Protein AF-A0A5B6YQJ5-F1 (afdb_monomer)

pLDDT: mean 77.63, std 17.76, range [30.47, 93.31]

Mean predicted aligned error: 10.57 Å

Secondary structure (DSSP, 8-state):
--------------------TTTTTS-EEEEEETTTSPPPTTS-THHHHHHHHHHHHHTT--SPEEEEEEE-TTTS-HHHHHHHHHTT-EEEE--TTSTTHHHHHHHHHHHHHHHHSPSS-EEEEE-S-STTHHHHHHHHHTT-EEEEE----SS------

InterPro domains:
  IPR021139 NYN domain [PF01936] (27-161)
  IPR024768 Meiosis regulator and mRNA stability factor 1 [PTHR14379] (21-158)

Solvent-accessible surface area (backbone atoms only — not comparable to full-atom values): 9490 Å² total; per-residue (Å²): 135,86,78,90,84,75,90,81,74,75,81,77,88,83,68,101,64,65,45,55,80,72,44,13,66,19,45,30,43,33,44,31,34,42,70,78,44,57,83,54,93,90,53,66,56,59,48,48,59,54,51,53,51,50,52,38,43,75,34,48,34,71,27,62,76,46,45,37,34,31,26,36,58,90,79,45,58,67,70,49,55,51,26,32,50,74,57,63,32,45,74,44,76,31,69,78,89,44,88,65,45,44,56,52,49,51,54,51,52,54,54,53,49,51,69,78,48,61,66,55,27,36,38,34,39,33,44,79,68,69,83,52,51,66,61,54,51,55,44,44,76,61,56,30,47,80,44,80,44,59,76,77,72,90,68,76,84,85,69,87,128

Sequence (161 aa):
MGGSGGSGGIPSSAAAGMAEPQYAPAKISVWWDIENCQVPKSCDPHLIAQNISSALVKMNYGGPVSISAYGDTNRIPASVQQALNSTGIALNHVPAGVKDASDKKILVDMLFWAVDNPAPANYLLISGDRDFSNALHQLRMRKYNILLAQPQKASAPLQAA

Organism: Davidia involucrata (NCBI:txid16924)

Foldseek 3Di:
DDDDDDPPPDPPPPDLAADDPQQLQAEEEEEEACVQVPDPPPDDLLCPLVVVQVVCVVSNRPHHYAAEYFEAPVPHPPNNVVSCVVNRHHYDHDDPPDPCRRVVVSLVVVVVVCVVGAPPHEYEYEHPDPVCVVSQVVVVVSVYHYHYHYPPPPDDDPPDD

Structure (mmCIF, N/CA/C/O backbone):
data_AF-A0A5B6YQJ5-F1
#
_entry.id   AF-A0A5B6YQJ5-F1
#
loop_
_atom_site.group_PDB
_atom_site.id
_atom_site.type_symbol
_atom_site.label_atom_id
_atom_site.label_alt_id
_atom_site.label_comp_id
_atom_site.label_asym_id
_atom_site.label_entity_id
_atom_site.label_seq_id
_atom_site.pdbx_PDB_ins_code
_atom_site.Cartn_x
_atom_site.Cartn_y
_atom_site.Cartn_z
_atom_site.occupancy
_atom_site.B_iso_or_equiv
_atom_site.auth_seq_id
_atom_site.auth_comp_id
_atom_site.auth_asym_id
_atom_site.auth_atom_id
_atom_site.pdbx_PDB_model_num
ATOM 1 N N . MET A 1 1 ? -41.531 30.354 24.090 1.00 41.44 1 MET A N 1
ATOM 2 C CA . MET A 1 1 ? -41.663 29.200 23.172 1.00 41.44 1 MET A CA 1
ATOM 3 C C . MET A 1 1 ? -40.782 29.530 21.978 1.00 41.44 1 MET A C 1
ATOM 5 O O . MET A 1 1 ? -41.106 30.473 21.283 1.00 41.44 1 MET A O 1
ATOM 9 N N . GLY A 1 2 ? -39.522 29.095 21.944 1.00 42.97 2 GLY A N 1
ATOM 10 C CA . GLY A 1 2 ? -39.090 27.759 21.499 1.00 42.97 2 GLY A CA 1
ATOM 11 C C . GLY A 1 2 ? -38.631 27.908 20.038 1.00 42.97 2 GLY A C 1
ATOM 12 O O . GLY A 1 2 ? -39.339 28.528 19.266 1.00 42.97 2 GLY A O 1
ATOM 13 N N . GLY A 1 3 ? -37.471 27.474 19.571 1.00 35.72 3 GLY A N 1
ATOM 14 C CA . GLY A 1 3 ? -36.364 26.728 20.138 1.00 35.72 3 GLY A CA 1
ATOM 15 C C . GLY A 1 3 ? -35.220 26.761 19.116 1.00 35.72 3 GLY A C 1
ATOM 16 O O . GLY A 1 3 ? -35.401 27.145 17.963 1.00 35.72 3 GLY A O 1
ATOM 17 N N . SER A 1 4 ? -34.039 26.395 19.591 1.00 45.25 4 SER A N 1
ATOM 18 C CA . SER A 1 4 ? -32.779 26.253 18.870 1.00 45.25 4 SER A CA 1
ATOM 19 C C . SER A 1 4 ? -32.848 25.359 17.625 1.00 45.25 4 SER A C 1
ATOM 21 O O . SER A 1 4 ? -33.593 24.385 17.593 1.00 45.25 4 SER A O 1
ATOM 23 N N . GLY A 1 5 ? -31.946 25.603 16.674 1.00 34.97 5 GLY A N 1
ATOM 24 C CA . GLY A 1 5 ? -31.540 24.626 15.659 1.00 34.97 5 GLY A CA 1
ATOM 25 C C . GLY A 1 5 ? -30.950 25.330 14.441 1.00 34.97 5 GLY A C 1
ATOM 26 O O . GLY A 1 5 ? -31.581 26.203 13.872 1.00 34.97 5 GLY A O 1
ATOM 27 N N . GLY A 1 6 ? -29.741 25.064 13.980 1.00 34.69 6 GLY A N 1
ATOM 28 C CA . GLY A 1 6 ? -28.704 24.145 14.405 1.00 34.69 6 GLY A CA 1
ATOM 29 C C . GLY A 1 6 ? -27.500 24.464 13.525 1.00 34.69 6 GLY A C 1
ATOM 30 O O . GLY A 1 6 ? -27.64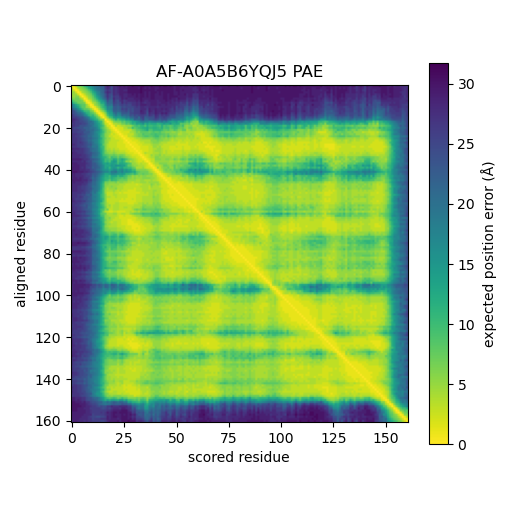4 24.709 12.329 1.00 34.69 6 GLY A O 1
ATOM 31 N N . SER A 1 7 ? -26.329 24.529 14.147 1.00 37.03 7 SER A N 1
ATOM 32 C CA . SER A 1 7 ? -25.032 24.646 13.489 1.00 37.03 7 SER A CA 1
ATOM 33 C C . SER A 1 7 ? -24.871 23.527 12.453 1.00 37.03 7 SER A C 1
ATOM 35 O O . SER A 1 7 ? -24.626 22.375 12.804 1.00 37.03 7 SER A O 1
ATOM 37 N N . GLY A 1 8 ? -25.027 23.860 11.173 1.00 35.41 8 GLY A N 1
ATOM 38 C CA . GLY A 1 8 ? -24.612 23.024 10.051 1.00 35.41 8 GLY A CA 1
ATOM 39 C C . GLY A 1 8 ? -23.132 23.246 9.764 1.00 35.41 8 GLY A C 1
ATOM 40 O O . GLY A 1 8 ? -22.775 23.718 8.689 1.00 35.41 8 GLY A O 1
ATOM 41 N N . GLY A 1 9 ? -22.276 22.981 10.753 1.00 30.47 9 GLY A N 1
ATOM 42 C CA . GLY A 1 9 ? -20.835 22.942 10.550 1.00 30.47 9 GLY A CA 1
ATOM 43 C C . GLY A 1 9 ? -20.504 21.792 9.608 1.00 30.47 9 GLY A C 1
ATOM 44 O O . GLY A 1 9 ? -20.515 20.634 10.012 1.00 30.47 9 GLY A O 1
ATOM 45 N N . ILE A 1 10 ? -20.229 22.109 8.346 1.00 45.44 10 ILE A N 1
ATOM 46 C CA . ILE A 1 10 ? -19.572 21.188 7.423 1.00 45.44 10 ILE A CA 1
ATOM 47 C C . ILE A 1 10 ? -18.223 20.835 8.064 1.00 45.44 10 ILE A C 1
ATOM 49 O O . ILE A 1 10 ? -17.428 21.753 8.294 1.00 45.44 10 ILE A O 1
ATOM 53 N N . PRO A 1 11 ? -17.911 19.562 8.369 1.00 40.00 11 PRO A N 1
ATOM 54 C CA . PRO A 1 11 ? -16.556 19.223 8.750 1.00 40.00 11 PRO A CA 1
ATOM 55 C C . PRO A 1 11 ? -15.678 19.369 7.507 1.00 40.00 11 PRO A C 1
ATOM 57 O O . PRO A 1 11 ? -15.650 18.524 6.612 1.00 40.00 11 PRO A O 1
ATOM 60 N N . SER A 1 12 ? -14.981 20.502 7.472 1.00 39.62 12 SER A N 1
ATOM 61 C CA . SER A 1 12 ? -13.802 20.758 6.659 1.00 39.62 12 SER A CA 1
ATOM 62 C C . SER A 1 12 ? -12.778 19.656 6.939 1.00 39.62 12 SER A C 1
ATOM 64 O O . SER A 1 12 ? -12.058 19.703 7.932 1.00 39.62 12 SER A O 1
ATOM 66 N N . SER A 1 13 ? -12.738 18.605 6.117 1.00 43.06 13 SER A N 1
ATOM 67 C CA . SER A 1 13 ? -11.736 17.545 6.267 1.00 43.06 13 SER A CA 1
ATOM 68 C C . SER A 1 13 ? -10.500 17.863 5.429 1.00 43.06 13 SER A C 1
ATOM 70 O O . SER A 1 13 ? -10.216 17.210 4.425 1.00 43.06 13 SER A O 1
ATOM 72 N N . ALA A 1 14 ? -9.776 18.888 5.853 1.00 42.81 14 ALA A N 1
ATOM 73 C CA . ALA A 1 14 ? -8.404 19.132 5.443 1.00 42.81 14 ALA A CA 1
ATOM 74 C C . ALA A 1 14 ? -7.578 19.436 6.698 1.00 42.81 14 ALA A C 1
ATOM 76 O O . ALA A 1 14 ? -7.231 20.575 6.981 1.00 42.81 14 ALA A O 1
ATOM 77 N N . ALA A 1 15 ? -7.300 18.390 7.472 1.00 40.19 15 ALA A N 1
ATOM 78 C CA . ALA A 1 15 ? -6.182 18.339 8.401 1.00 40.19 15 ALA A CA 1
ATOM 79 C C . ALA A 1 15 ? -5.840 16.863 8.610 1.00 40.19 15 ALA A C 1
ATOM 81 O O . ALA A 1 15 ? -6.688 16.085 9.043 1.00 40.19 15 ALA A O 1
ATOM 82 N N . ALA A 1 16 ? -4.613 16.470 8.279 1.00 52.00 16 ALA A N 1
ATOM 83 C CA . ALA A 1 16 ? -4.028 15.196 8.675 1.00 52.00 16 ALA A CA 1
ATOM 84 C C . ALA A 1 16 ? -3.846 15.201 10.207 1.00 52.00 16 ALA A C 1
ATOM 86 O O . ALA A 1 16 ? -2.762 15.457 10.722 1.00 52.00 16 ALA A O 1
ATOM 87 N N . GLY A 1 17 ? -4.958 15.054 10.927 1.00 57.00 17 GLY A N 1
ATOM 88 C CA . GLY A 1 17 ? -5.046 15.034 12.380 1.00 57.00 17 GLY A CA 1
ATOM 89 C C . GLY A 1 17 ? -4.922 13.612 12.913 1.00 57.00 17 GLY A C 1
ATOM 90 O O . GLY A 1 17 ? -5.126 12.643 12.183 1.00 57.00 17 GLY A O 1
ATOM 91 N N . MET A 1 18 ? -4.541 13.504 14.183 1.00 65.25 18 MET A N 1
ATOM 92 C CA . MET A 1 18 ? -4.402 12.245 14.919 1.00 65.25 18 MET A CA 1
ATOM 93 C C . MET A 1 18 ? -5.592 11.299 14.695 1.00 65.25 18 MET A C 1
ATOM 95 O O . MET A 1 18 ? -6.723 11.747 14.508 1.00 65.25 18 MET A O 1
ATOM 99 N N . ALA A 1 19 ? -5.332 9.993 14.747 1.00 76.50 19 ALA A N 1
ATOM 100 C CA . ALA A 1 19 ? -6.339 8.952 14.627 1.00 76.50 19 ALA A CA 1
ATOM 101 C C . ALA A 1 19 ? -7.498 9.198 15.597 1.00 76.50 19 ALA A C 1
ATOM 103 O O . ALA A 1 19 ? -7.283 9.331 16.807 1.00 76.50 19 ALA A O 1
ATOM 104 N N . GLU A 1 20 ? -8.730 9.208 15.083 1.00 80.94 20 GLU A N 1
ATOM 105 C CA . GLU A 1 20 ? -9.900 9.185 15.958 1.00 80.94 20 GLU A CA 1
ATOM 106 C C . GLU A 1 20 ? -9.862 7.909 16.822 1.00 80.94 20 GLU A C 1
ATOM 108 O O . GLU A 1 20 ? -9.383 6.868 16.353 1.00 80.94 20 GLU A O 1
ATOM 113 N N . PRO A 1 21 ? -10.394 7.929 18.058 1.00 80.38 21 PRO A N 1
ATOM 114 C CA . PRO A 1 21 ? -10.287 6.800 18.987 1.00 80.38 21 PRO A CA 1
ATOM 115 C C . PRO A 1 21 ? -10.775 5.462 18.414 1.00 80.38 21 PRO A C 1
ATOM 117 O O . PRO A 1 21 ? -10.224 4.412 18.729 1.00 80.38 21 PRO A O 1
ATOM 120 N N . GLN A 1 22 ? -11.778 5.502 17.533 1.00 82.81 22 GLN A N 1
ATOM 121 C CA . GLN A 1 22 ? -12.330 4.326 16.855 1.00 82.81 22 GLN A CA 1
ATOM 122 C C . GLN A 1 22 ? -11.401 3.725 15.788 1.00 82.81 22 GLN A C 1
ATOM 124 O O . GLN A 1 22 ? -11.499 2.538 15.490 1.00 82.81 22 GLN A O 1
ATOM 129 N N . TYR A 1 23 ? -10.503 4.529 15.215 1.00 85.31 23 TYR A N 1
ATOM 130 C CA . TYR A 1 23 ? -9.558 4.108 14.183 1.00 85.31 23 TYR A CA 1
ATOM 131 C C . TYR A 1 23 ? -8.157 3.833 14.736 1.00 85.31 23 TYR A C 1
ATOM 133 O O . TYR A 1 23 ? -7.377 3.148 14.079 1.00 85.31 23 TYR A O 1
ATOM 141 N N . ALA A 1 24 ? -7.837 4.319 15.937 1.00 84.50 24 ALA A N 1
ATOM 142 C CA . ALA A 1 24 ? -6.544 4.110 16.583 1.00 84.50 24 ALA A CA 1
ATOM 143 C C . ALA A 1 24 ? -6.155 2.618 16.726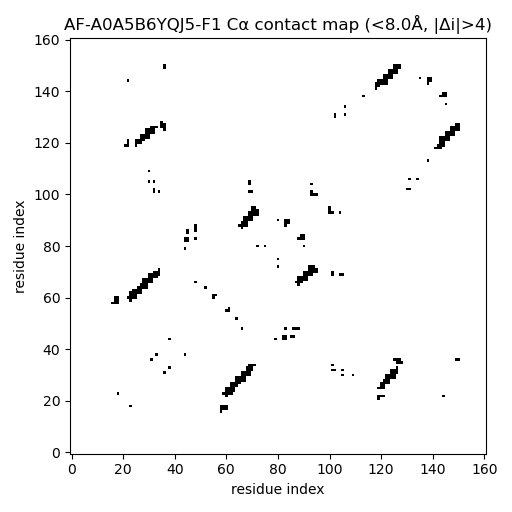 1.00 84.50 24 ALA A C 1
ATOM 145 O O . ALA A 1 24 ? -5.052 2.268 16.304 1.00 84.50 24 ALA A O 1
ATOM 146 N N . PRO A 1 25 ? -7.017 1.708 17.232 1.00 87.38 25 PRO A N 1
ATOM 147 C CA . PRO A 1 25 ? -6.703 0.276 17.294 1.00 87.38 25 PRO A CA 1
ATOM 148 C C . PRO A 1 25 ? -7.072 -0.488 16.010 1.00 87.38 25 PRO A C 1
ATOM 150 O O . PRO A 1 25 ? -6.856 -1.697 15.926 1.00 87.38 25 PRO A O 1
ATOM 153 N N . ALA A 1 26 ? -7.675 0.180 15.025 1.00 90.12 26 ALA A N 1
ATOM 154 C CA . ALA A 1 26 ? -8.210 -0.477 13.842 1.00 90.12 26 ALA A CA 1
ATOM 155 C C . ALA A 1 26 ? -7.100 -0.901 12.874 1.00 90.12 26 ALA A C 1
ATOM 157 O O . ALA A 1 26 ? -6.076 -0.229 12.735 1.00 90.12 26 ALA A O 1
ATOM 158 N N . LYS A 1 27 ? -7.327 -2.007 12.159 1.00 92.06 27 LYS A N 1
ATOM 159 C CA . LYS A 1 27 ? -6.379 -2.547 11.179 1.00 92.06 27 LYS A CA 1
ATOM 160 C C . LYS A 1 27 ? -6.080 -1.523 10.086 1.00 92.06 27 LYS A C 1
ATOM 162 O O . LYS A 1 27 ? -6.986 -0.835 9.612 1.00 92.06 27 LYS A O 1
ATOM 167 N N . ILE A 1 28 ? -4.813 -1.444 9.692 1.00 92.75 28 ILE A N 1
ATOM 168 C CA . ILE A 1 28 ? -4.332 -0.518 8.670 1.00 92.75 28 ILE A CA 1
ATOM 169 C C . ILE A 1 28 ? -3.835 -1.328 7.480 1.00 92.75 28 ILE A C 1
ATOM 171 O O . ILE A 1 28 ? -2.924 -2.143 7.620 1.00 92.75 28 ILE A O 1
ATOM 175 N N . SER A 1 29 ? -4.420 -1.089 6.310 1.00 93.31 29 SER A N 1
ATOM 176 C CA . SER A 1 29 ? -3.917 -1.633 5.051 1.00 93.31 29 SER A CA 1
ATOM 177 C C . SER A 1 29 ? -3.243 -0.538 4.241 1.00 93.31 29 SER A C 1
ATOM 179 O O . SER A 1 29 ? -3.855 0.485 3.928 1.00 93.31 29 SER A O 1
ATOM 181 N N . VAL A 1 30 ? -1.974 -0.755 3.918 1.00 93.06 30 VAL A N 1
ATOM 182 C CA . VAL A 1 30 ? -1.149 0.141 3.119 1.00 93.06 30 VAL A CA 1
ATOM 183 C C . VAL A 1 30 ? -1.050 -0.421 1.708 1.00 93.06 30 VAL A C 1
ATOM 185 O O . VAL A 1 30 ? -0.547 -1.526 1.504 1.00 93.06 30 VAL A O 1
ATOM 188 N N . TRP A 1 31 ? -1.512 0.360 0.742 1.00 92.56 31 TRP A N 1
ATOM 189 C CA . TRP A 1 31 ? -1.519 0.039 -0.679 1.00 92.56 31 TRP A CA 1
ATOM 190 C C . TRP A 1 31 ? -0.519 0.953 -1.361 1.00 92.56 31 TRP A C 1
ATOM 192 O O . TRP A 1 31 ? -0.750 2.155 -1.473 1.00 92.56 31 TRP A O 1
ATOM 202 N N . TRP A 1 32 ? 0.621 0.408 -1.758 1.00 90.38 32 TRP A N 1
ATOM 203 C CA . TRP A 1 32 ? 1.707 1.184 -2.327 1.00 90.38 32 TRP A CA 1
ATOM 204 C C . TRP A 1 32 ? 1.890 0.868 -3.801 1.00 90.38 32 TRP A C 1
ATOM 206 O O . TRP A 1 32 ? 2.223 -0.246 -4.192 1.00 90.38 32 TRP A O 1
ATOM 216 N N . ASP A 1 33 ? 1.698 1.887 -4.617 1.00 88.31 33 ASP A N 1
ATOM 217 C CA . ASP A 1 33 ? 2.037 1.887 -6.025 1.00 88.31 33 ASP A CA 1
ATOM 218 C C . ASP A 1 33 ? 3.525 2.230 -6.183 1.00 88.31 33 ASP A C 1
ATOM 220 O O . ASP A 1 33 ? 3.931 3.397 -6.156 1.00 88.31 33 ASP A O 1
ATOM 224 N N . ILE A 1 34 ? 4.362 1.194 -6.284 1.00 84.69 34 ILE A N 1
ATOM 225 C CA . ILE A 1 34 ? 5.819 1.352 -6.384 1.00 84.69 34 ILE A CA 1
ATOM 226 C C . ILE A 1 34 ? 6.258 1.764 -7.796 1.00 84.69 34 ILE A C 1
ATOM 228 O O . ILE A 1 34 ? 7.379 2.238 -7.969 1.00 84.69 34 ILE A O 1
ATOM 232 N N . GLU A 1 35 ? 5.390 1.633 -8.802 1.00 79.75 35 GLU A N 1
ATOM 233 C CA . GLU A 1 35 ? 5.678 2.092 -10.161 1.00 79.75 35 GLU A CA 1
ATOM 234 C C . GLU A 1 35 ? 5.717 3.624 -10.220 1.00 79.75 35 GLU A C 1
ATOM 236 O O . GLU A 1 35 ? 6.708 4.200 -10.686 1.00 79.75 35 GLU A O 1
ATOM 241 N N . ASN A 1 36 ? 4.686 4.273 -9.667 1.00 73.81 36 ASN A N 1
ATOM 242 C CA . ASN A 1 36 ? 4.616 5.732 -9.569 1.00 73.81 36 ASN A CA 1
ATOM 243 C C . ASN A 1 36 ? 5.439 6.291 -8.397 1.00 73.81 36 ASN A C 1
ATOM 245 O O . ASN A 1 36 ? 5.984 7.395 -8.488 1.00 73.81 36 ASN A O 1
ATOM 249 N N . CYS A 1 37 ? 5.559 5.540 -7.297 1.00 76.88 37 CYS A N 1
ATOM 250 C CA . CYS A 1 37 ? 6.227 5.974 -6.068 1.00 76.88 37 CYS A CA 1
ATOM 251 C C . CYS A 1 37 ? 7.455 5.109 -5.774 1.00 76.88 37 CYS A C 1
ATOM 253 O O . CYS A 1 37 ? 7.506 4.399 -4.768 1.00 76.88 37 CYS A O 1
ATOM 255 N N . GLN A 1 38 ? 8.447 5.163 -6.661 1.00 75.25 38 GLN A N 1
ATOM 256 C CA . GLN A 1 38 ? 9.685 4.398 -6.508 1.00 75.25 38 GLN A CA 1
ATOM 257 C C . GLN A 1 38 ? 10.478 4.828 -5.272 1.00 75.25 38 GLN A C 1
ATOM 259 O O . GLN A 1 38 ? 10.462 5.991 -4.860 1.00 75.25 38 GLN A O 1
ATOM 264 N N . VAL A 1 39 ? 11.238 3.882 -4.716 1.00 73.25 39 VAL A N 1
ATOM 265 C CA . VAL A 1 39 ? 12.159 4.156 -3.611 1.00 73.25 39 VAL A CA 1
ATOM 266 C C . VAL A 1 39 ? 13.242 5.132 -4.077 1.00 73.25 39 VAL A C 1
ATOM 268 O O . VAL A 1 39 ? 13.959 4.826 -5.036 1.00 73.25 39 VAL A O 1
ATOM 271 N N . PRO A 1 40 ? 13.406 6.295 -3.420 1.00 72.00 40 PRO A N 1
ATOM 272 C CA . PRO A 1 40 ? 14.496 7.207 -3.732 1.00 72.00 40 PRO A CA 1
ATOM 273 C C . PRO A 1 40 ? 15.844 6.503 -3.564 1.00 72.00 40 PRO A C 1
ATOM 275 O O . PRO A 1 40 ? 16.060 5.812 -2.574 1.00 72.00 40 PRO A O 1
ATOM 278 N N . LYS A 1 41 ? 16.791 6.733 -4.480 1.00 67.25 41 LYS A N 1
ATOM 279 C CA . LYS A 1 41 ? 18.125 6.095 -4.440 1.00 67.25 41 LYS A CA 1
ATOM 280 C C . LYS A 1 41 ? 18.920 6.382 -3.157 1.00 67.25 41 LYS A C 1
ATOM 282 O O . LYS A 1 41 ? 19.849 5.651 -2.844 1.00 67.25 41 LYS A O 1
ATOM 287 N N . SER A 1 42 ? 18.580 7.455 -2.444 1.00 70.06 42 SER A N 1
ATOM 288 C CA . SER A 1 42 ? 19.195 7.866 -1.178 1.00 70.06 42 SER A CA 1
ATOM 289 C C . SER A 1 42 ? 18.512 7.277 0.061 1.00 70.06 42 SER A C 1
ATOM 291 O O . SER A 1 42 ? 18.935 7.571 1.176 1.00 70.06 42 SER A O 1
ATOM 293 N N . CYS A 1 43 ? 17.431 6.514 -0.108 1.00 74.62 43 CYS A N 1
ATOM 294 C CA . CYS A 1 43 ? 16.668 5.920 0.981 1.00 74.62 43 CYS A CA 1
ATOM 295 C C . CYS A 1 43 ? 16.911 4.409 1.013 1.00 74.62 43 CYS A C 1
ATOM 297 O O . CYS A 1 43 ? 16.858 3.754 -0.027 1.00 74.62 43 CYS A O 1
ATOM 299 N N . ASP A 1 44 ? 17.166 3.859 2.200 1.00 81.00 44 ASP A N 1
ATOM 300 C CA . ASP A 1 44 ? 17.284 2.413 2.381 1.00 81.00 44 ASP A CA 1
ATOM 301 C C . ASP A 1 44 ? 15.890 1.766 2.281 1.00 81.00 44 ASP A C 1
ATOM 303 O O . ASP A 1 44 ? 15.015 2.079 3.099 1.00 81.00 44 ASP A O 1
ATOM 307 N N . PRO A 1 45 ? 15.659 0.854 1.316 1.00 80.38 45 PRO A N 1
ATOM 308 C CA . PRO A 1 45 ? 14.382 0.164 1.184 1.00 80.38 45 PRO A CA 1
ATOM 309 C C . PRO A 1 45 ? 13.966 -0.607 2.445 1.00 80.38 45 PRO A C 1
ATOM 311 O O . PRO A 1 45 ? 12.769 -0.749 2.694 1.00 80.38 45 PRO A O 1
ATOM 314 N N . HIS A 1 46 ? 14.921 -1.049 3.273 1.00 84.06 46 HIS A N 1
ATOM 315 C CA . HIS A 1 46 ? 14.624 -1.758 4.523 1.00 84.06 46 HIS A CA 1
ATOM 316 C C . HIS A 1 46 ? 13.936 -0.865 5.564 1.00 84.06 46 HIS A C 1
ATOM 318 O O . HIS A 1 46 ? 13.199 -1.340 6.428 1.00 84.06 46 HIS A O 1
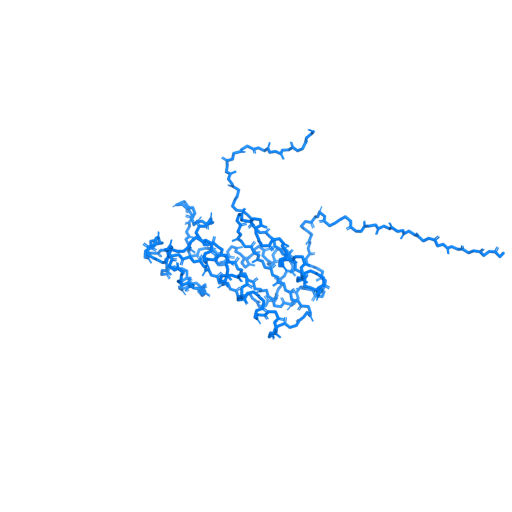ATOM 324 N N . LEU A 1 47 ? 14.152 0.449 5.485 1.00 86.12 47 LEU A N 1
ATOM 325 C CA . LEU A 1 47 ? 13.572 1.393 6.432 1.00 86.12 47 LEU A CA 1
ATOM 326 C C . LEU A 1 47 ? 12.156 1.812 6.043 1.00 86.12 47 LEU A C 1
ATOM 328 O O . LEU A 1 47 ? 11.468 2.411 6.860 1.00 86.12 47 LEU A O 1
ATOM 332 N N . ILE A 1 48 ? 11.675 1.497 4.838 1.00 86.06 48 ILE A N 1
ATOM 333 C CA . ILE A 1 48 ? 10.359 1.954 4.365 1.00 86.06 48 ILE A CA 1
ATOM 334 C C . ILE A 1 48 ? 9.235 1.398 5.237 1.00 86.06 48 ILE A C 1
ATOM 336 O O . ILE A 1 48 ? 8.410 2.168 5.730 1.00 86.06 48 ILE A O 1
ATOM 340 N N . ALA A 1 49 ? 9.229 0.086 5.488 1.00 87.25 49 ALA A N 1
ATOM 341 C CA . ALA A 1 49 ? 8.224 -0.548 6.341 1.00 87.25 49 ALA A CA 1
ATOM 342 C C . ALA A 1 49 ? 8.217 0.058 7.755 1.00 87.25 49 ALA A C 1
ATOM 344 O O . ALA A 1 49 ? 7.157 0.350 8.320 1.00 87.25 49 ALA A O 1
ATOM 345 N N . GLN A 1 50 ? 9.412 0.301 8.303 1.00 87.88 50 GLN A N 1
ATOM 346 C CA . GLN A 1 50 ? 9.593 0.892 9.628 1.00 87.88 50 GLN A CA 1
ATOM 347 C C . GLN A 1 50 ? 9.162 2.359 9.662 1.00 87.88 50 GLN A C 1
ATOM 349 O O . GLN A 1 50 ? 8.509 2.776 10.616 1.00 87.88 50 GLN A O 1
ATOM 354 N N . ASN A 1 51 ? 9.473 3.134 8.624 1.00 88.19 51 ASN A N 1
ATOM 355 C CA . ASN A 1 51 ? 9.099 4.539 8.498 1.00 88.19 51 ASN A CA 1
ATOM 356 C C . ASN A 1 51 ? 7.582 4.697 8.388 1.00 88.19 51 ASN A C 1
ATOM 358 O O . ASN A 1 51 ? 7.015 5.534 9.088 1.00 88.19 51 ASN A O 1
ATOM 362 N N . ILE A 1 52 ? 6.923 3.869 7.570 1.00 87.94 52 ILE A N 1
ATOM 363 C CA . ILE A 1 52 ? 5.459 3.849 7.445 1.00 87.94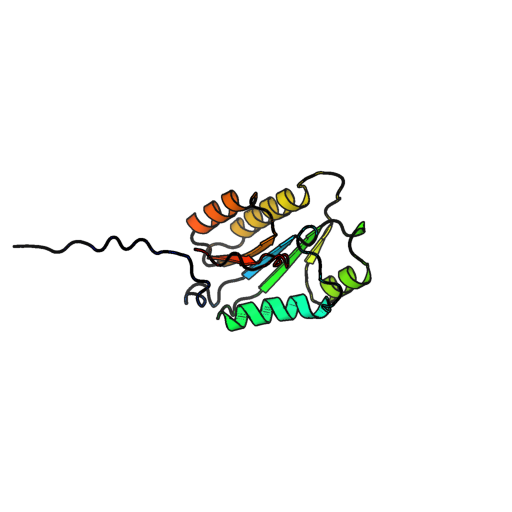 52 ILE A CA 1
ATOM 364 C C . ILE A 1 52 ? 4.828 3.504 8.795 1.00 87.94 52 ILE A C 1
ATOM 366 O O . ILE A 1 52 ? 3.991 4.255 9.293 1.00 87.94 52 ILE A O 1
ATOM 370 N N . SER A 1 53 ? 5.279 2.420 9.431 1.00 88.12 53 SER A N 1
ATOM 371 C CA . SER A 1 53 ? 4.773 2.001 10.745 1.00 88.12 53 SER A CA 1
ATOM 372 C C . SER A 1 53 ? 4.989 3.080 11.811 1.00 88.12 53 SER A C 1
ATOM 374 O O . SER A 1 53 ? 4.073 3.425 12.550 1.00 88.12 53 SER A O 1
ATOM 376 N N . SER A 1 54 ? 6.177 3.685 11.850 1.00 88.44 54 SER A N 1
ATOM 377 C CA . SER A 1 54 ? 6.508 4.752 12.800 1.00 88.44 54 SER A CA 1
ATOM 378 C C . SER A 1 54 ? 5.674 6.011 12.570 1.00 88.44 54 SER A C 1
ATOM 380 O O . SER A 1 54 ? 5.278 6.667 13.531 1.00 88.44 54 SER A O 1
ATOM 382 N N . ALA A 1 55 ? 5.400 6.370 11.314 1.00 87.88 55 ALA A N 1
ATOM 383 C CA . ALA A 1 55 ? 4.537 7.499 10.979 1.00 87.88 55 ALA A CA 1
ATOM 384 C C . ALA A 1 55 ? 3.088 7.246 11.420 1.00 87.88 55 ALA A C 1
ATOM 386 O O . ALA A 1 55 ? 2.483 8.122 12.037 1.00 87.88 55 ALA A O 1
ATOM 387 N N . LEU A 1 56 ? 2.565 6.038 11.186 1.00 88.62 56 LEU A N 1
ATOM 388 C CA . LEU A 1 56 ? 1.234 5.628 11.642 1.00 88.62 56 LEU A CA 1
ATOM 389 C C . LEU A 1 56 ? 1.117 5.698 13.171 1.00 88.62 56 LEU A C 1
ATOM 391 O O . LEU A 1 56 ? 0.189 6.322 13.684 1.00 88.62 56 LEU A O 1
ATOM 395 N N . VAL A 1 57 ? 2.107 5.173 13.897 1.00 87.25 57 VAL A N 1
ATOM 396 C CA . VAL A 1 57 ? 2.152 5.235 15.368 1.00 87.25 57 VAL A CA 1
ATOM 397 C C . VAL A 1 57 ? 2.207 6.679 15.871 1.00 87.25 57 VAL A C 1
ATOM 399 O O . VAL A 1 57 ? 1.478 7.030 16.795 1.00 87.25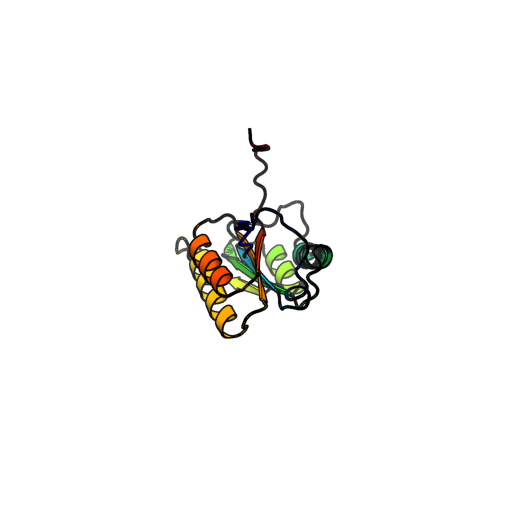 57 VAL A O 1
ATOM 402 N N . LYS A 1 58 ? 3.010 7.552 15.245 1.00 87.06 58 LYS A N 1
ATOM 403 C CA . LYS A 1 58 ? 3.056 8.989 15.585 1.00 87.06 58 LYS A CA 1
ATOM 404 C C . LYS A 1 58 ? 1.712 9.686 15.381 1.00 87.06 58 LYS A C 1
ATOM 406 O O . LYS A 1 58 ? 1.399 10.629 16.100 1.00 87.06 58 LYS A O 1
ATOM 411 N N . MET A 1 59 ? 0.922 9.221 14.419 1.00 84.06 59 MET A N 1
ATOM 412 C CA . MET A 1 59 ? -0.442 9.688 14.183 1.00 84.06 59 MET A CA 1
ATOM 413 C C . MET A 1 59 ? -1.477 8.993 15.082 1.00 84.06 59 MET A C 1
ATOM 415 O O . MET A 1 59 ? -2.667 9.204 14.883 1.00 84.06 59 MET A O 1
ATOM 419 N N . ASN A 1 60 ? -1.054 8.215 16.083 1.00 87.75 60 ASN A N 1
ATOM 420 C CA . ASN A 1 60 ? -1.905 7.476 17.019 1.00 87.75 60 ASN A CA 1
ATOM 421 C C . ASN A 1 60 ? -2.664 6.282 16.398 1.00 87.75 60 ASN A C 1
ATOM 423 O O . ASN A 1 60 ? -3.645 5.806 16.967 1.00 87.75 60 ASN A O 1
ATOM 427 N N . TYR A 1 61 ? -2.206 5.770 15.250 1.00 87.50 61 TYR A N 1
ATOM 428 C CA . TYR A 1 61 ? -2.668 4.500 14.685 1.00 87.50 61 TYR A CA 1
ATOM 429 C C . TYR A 1 61 ? -1.785 3.358 15.205 1.00 87.50 61 TYR A C 1
ATOM 431 O O . TYR A 1 61 ? -0.662 3.165 14.743 1.00 87.50 61 TYR A O 1
ATOM 439 N N . GLY A 1 62 ? -2.289 2.617 16.190 1.00 83.88 62 GLY A N 1
ATOM 440 C CA . GLY A 1 62 ? -1.609 1.486 16.832 1.00 83.88 62 GLY A CA 1
ATOM 441 C C . GLY A 1 62 ? -2.119 0.108 16.399 1.00 83.88 62 GLY A C 1
ATOM 442 O O . GLY A 1 62 ? -1.703 -0.898 16.970 1.00 83.88 62 GLY A O 1
ATOM 443 N N . GLY A 1 63 ? -3.044 0.044 15.439 1.00 86.88 63 GLY A N 1
ATOM 444 C CA . GLY A 1 63 ? -3.561 -1.217 14.914 1.00 86.88 63 GLY A CA 1
ATOM 445 C C . GLY A 1 63 ? -2.549 -1.996 14.060 1.00 86.88 63 GLY A C 1
ATOM 446 O O . GLY A 1 63 ? -1.503 -1.468 13.675 1.00 86.88 63 GLY A O 1
ATOM 447 N N . PRO A 1 64 ? -2.851 -3.265 13.727 1.00 89.56 64 PRO A N 1
ATOM 448 C CA . PRO A 1 64 ? -1.981 -4.084 12.889 1.00 89.56 64 PRO A CA 1
ATOM 449 C C . PRO A 1 64 ? -1.852 -3.491 11.481 1.00 89.56 64 PRO A C 1
ATOM 451 O O . PRO A 1 64 ? -2.860 -3.246 10.812 1.00 89.56 64 PRO A O 1
ATOM 454 N N . VAL A 1 65 ? -0.609 -3.285 11.036 1.00 90.88 65 VAL A N 1
ATOM 455 C CA . VAL A 1 65 ? -0.271 -2.713 9.725 1.00 90.88 65 VAL A CA 1
ATOM 456 C C . VAL A 1 65 ? 0.054 -3.834 8.742 1.00 90.88 65 VAL A C 1
ATOM 458 O O . VAL A 1 65 ? 0.889 -4.691 9.015 1.00 90.88 65 VAL A O 1
ATOM 461 N N . SER A 1 66 ? -0.594 -3.827 7.582 1.00 92.06 66 SER A N 1
ATOM 462 C CA . SER A 1 66 ? -0.277 -4.702 6.451 1.00 92.06 66 SER A CA 1
ATOM 463 C C . SER A 1 66 ? 0.144 -3.842 5.270 1.00 92.06 66 SER A C 1
ATOM 465 O O . SER A 1 66 ? -0.583 -2.921 4.913 1.00 92.06 66 SER A O 1
ATOM 467 N N . ILE A 1 67 ? 1.302 -4.116 4.670 1.00 92.50 67 ILE A N 1
ATOM 468 C CA . ILE A 1 67 ? 1.843 -3.309 3.571 1.00 92.50 67 ILE A CA 1
ATOM 469 C C . ILE A 1 67 ? 1.929 -4.164 2.315 1.00 92.50 67 ILE A C 1
ATOM 471 O O . ILE A 1 67 ? 2.591 -5.199 2.314 1.00 92.50 67 ILE A O 1
ATOM 475 N N . SER A 1 68 ? 1.275 -3.708 1.249 1.00 92.38 68 SER A N 1
ATOM 476 C CA . SER A 1 68 ? 1.278 -4.354 -0.061 1.00 92.38 68 SER A CA 1
ATOM 477 C C . SER A 1 68 ? 1.787 -3.378 -1.114 1.00 92.38 68 SER A C 1
ATOM 479 O O . SER A 1 68 ? 1.226 -2.298 -1.283 1.00 92.38 68 SER A O 1
ATOM 481 N N . ALA A 1 69 ? 2.852 -3.759 -1.812 1.00 90.94 69 ALA A N 1
ATOM 482 C CA . ALA A 1 69 ? 3.433 -3.005 -2.915 1.00 90.94 69 ALA A CA 1
ATOM 483 C C . ALA A 1 69 ? 3.010 -3.612 -4.258 1.00 90.94 69 ALA A C 1
ATOM 485 O O . ALA A 1 69 ? 2.942 -4.833 -4.388 1.00 90.94 69 ALA A O 1
ATOM 486 N N . TYR A 1 70 ? 2.751 -2.771 -5.256 1.00 90.25 70 TYR A N 1
ATOM 487 C CA . TYR A 1 70 ? 2.239 -3.161 -6.569 1.00 90.25 70 TYR A CA 1
ATOM 488 C C . TYR A 1 70 ? 3.071 -2.540 -7.675 1.00 90.25 70 TYR A C 1
ATOM 490 O O . TYR A 1 70 ? 3.206 -1.319 -7.746 1.00 90.25 70 TYR A O 1
ATOM 498 N N . GLY A 1 71 ? 3.614 -3.383 -8.547 1.00 87.44 71 GLY A N 1
ATOM 499 C CA . GLY A 1 71 ? 4.364 -2.923 -9.705 1.00 87.44 71 GLY A CA 1
ATOM 500 C C . GLY A 1 71 ? 5.093 -4.048 -10.419 1.00 87.44 71 GLY A C 1
ATOM 501 O O . GLY A 1 71 ? 5.061 -5.213 -10.011 1.00 87.44 71 GLY A O 1
ATOM 502 N N . ASP A 1 72 ? 5.772 -3.687 -11.500 1.00 85.94 72 ASP A N 1
ATOM 503 C CA . ASP A 1 72 ? 6.546 -4.640 -12.284 1.00 85.94 72 ASP A CA 1
ATOM 504 C C . ASP A 1 72 ? 7.867 -4.963 -11.583 1.00 85.94 72 ASP A C 1
ATOM 506 O O . ASP A 1 72 ? 8.806 -4.163 -11.569 1.00 85.94 72 ASP A O 1
ATOM 510 N N . THR A 1 73 ? 7.960 -6.168 -11.021 1.00 81.94 73 THR A N 1
ATOM 511 C CA . THR A 1 73 ? 9.194 -6.638 -10.378 1.00 81.94 73 THR A CA 1
ATOM 512 C C . THR A 1 73 ? 10.378 -6.684 -11.341 1.00 81.94 73 THR A C 1
ATOM 514 O O . THR A 1 73 ? 11.503 -6.507 -10.897 1.00 81.94 73 THR A O 1
ATOM 517 N N . ASN A 1 74 ? 10.176 -6.804 -12.656 1.00 83.00 74 ASN A N 1
ATOM 518 C CA . ASN A 1 74 ? 11.288 -6.749 -13.610 1.00 83.00 74 ASN A CA 1
ATOM 519 C C . ASN A 1 74 ? 11.913 -5.349 -13.706 1.00 83.00 74 ASN A C 1
ATOM 521 O O . ASN A 1 74 ? 13.06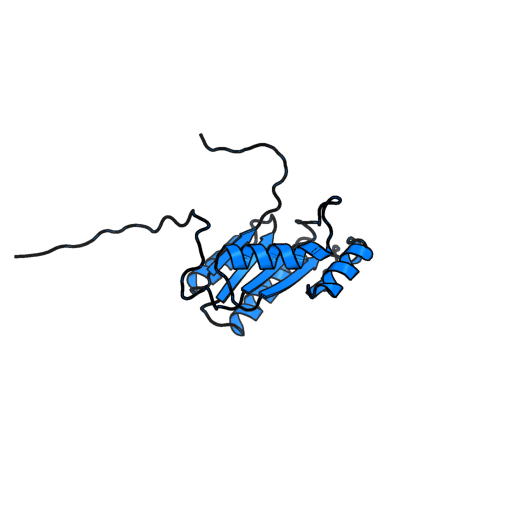7 -5.212 -14.109 1.00 83.00 74 ASN A O 1
ATOM 525 N N . ARG A 1 75 ? 11.164 -4.303 -13.337 1.00 81.25 75 ARG A N 1
ATOM 526 C CA . ARG A 1 75 ? 11.634 -2.909 -13.324 1.00 81.25 75 ARG A CA 1
ATOM 527 C C . ARG A 1 75 ? 12.228 -2.491 -11.980 1.00 81.25 75 ARG A C 1
ATOM 529 O O . ARG A 1 75 ? 12.905 -1.468 -11.904 1.00 81.25 75 ARG A O 1
ATOM 536 N N . ILE A 1 76 ? 11.990 -3.268 -10.926 1.00 82.38 76 ILE A N 1
ATOM 537 C CA . ILE A 1 76 ? 12.465 -2.980 -9.573 1.00 82.38 76 ILE A CA 1
ATOM 538 C C . ILE A 1 76 ? 13.804 -3.701 -9.357 1.00 82.38 76 ILE A C 1
ATOM 540 O O . ILE A 1 76 ? 13.890 -4.903 -9.612 1.00 82.38 76 ILE A O 1
ATOM 544 N N . PRO A 1 77 ? 14.853 -3.035 -8.843 1.00 85.06 77 PRO A N 1
ATOM 545 C CA . PRO A 1 77 ? 16.119 -3.700 -8.546 1.00 85.06 77 PRO A CA 1
ATOM 546 C C . PRO A 1 77 ? 15.930 -4.886 -7.592 1.00 85.06 77 PRO A C 1
ATOM 548 O O . PRO A 1 77 ? 15.226 -4.765 -6.590 1.00 85.06 77 PRO A O 1
ATOM 551 N N . ALA A 1 78 ? 16.596 -6.014 -7.855 1.00 85.69 78 ALA A N 1
ATOM 552 C CA . ALA A 1 78 ? 16.474 -7.221 -7.030 1.00 85.69 78 ALA A CA 1
ATOM 553 C C . ALA A 1 78 ? 16.800 -6.968 -5.544 1.00 85.69 78 ALA A C 1
ATOM 555 O O . ALA A 1 78 ? 16.137 -7.512 -4.666 1.00 85.69 78 ALA A O 1
ATOM 556 N N . SER A 1 79 ? 17.758 -6.078 -5.259 1.00 85.44 79 SER A N 1
ATOM 557 C CA . SER A 1 79 ? 18.087 -5.651 -3.892 1.00 85.44 79 SER A CA 1
ATOM 558 C C . SER A 1 79 ? 16.913 -4.971 -3.185 1.00 85.44 79 SER A C 1
ATOM 560 O O . SER A 1 79 ? 16.664 -5.241 -2.013 1.00 85.44 79 SER A O 1
ATOM 562 N N . VAL A 1 80 ? 16.156 -4.132 -3.898 1.00 85.44 80 VAL A N 1
ATOM 563 C CA . VAL A 1 80 ? 14.947 -3.481 -3.377 1.00 85.44 80 VAL A CA 1
ATOM 564 C C . VAL A 1 80 ? 13.861 -4.525 -3.157 1.00 85.44 80 VAL A C 1
ATOM 566 O O . VAL A 1 80 ? 13.284 -4.565 -2.080 1.00 85.44 80 VAL A O 1
ATOM 569 N N . GLN A 1 81 ? 13.616 -5.418 -4.119 1.00 87.75 81 GLN A N 1
ATOM 570 C CA . GLN A 1 81 ? 12.609 -6.477 -3.962 1.00 87.75 81 GLN A CA 1
ATOM 571 C C . GLN A 1 81 ? 12.886 -7.355 -2.738 1.00 87.75 81 GLN A C 1
ATOM 573 O O . GLN A 1 81 ? 11.982 -7.633 -1.951 1.00 87.75 81 GLN A O 1
ATOM 578 N N . GLN A 1 82 ? 14.145 -7.757 -2.557 1.00 88.00 82 GLN A N 1
ATOM 579 C CA . GLN A 1 82 ? 14.567 -8.560 -1.417 1.00 88.00 82 GLN A CA 1
ATOM 580 C C . GLN A 1 82 ? 14.390 -7.803 -0.097 1.00 88.00 82 GLN A C 1
ATOM 582 O O . GLN A 1 82 ? 13.921 -8.395 0.869 1.00 88.00 82 GLN A O 1
ATOM 587 N N . ALA A 1 83 ? 14.717 -6.511 -0.061 1.00 88.00 83 ALA A N 1
ATOM 588 C CA . ALA A 1 83 ? 14.532 -5.663 1.113 1.00 88.00 83 ALA A CA 1
ATOM 589 C C . ALA A 1 83 ? 13.050 -5.459 1.478 1.00 88.00 83 ALA A C 1
ATOM 591 O O . ALA A 1 83 ? 12.675 -5.475 2.648 1.00 88.00 83 ALA A O 1
ATOM 592 N N . LEU A 1 84 ? 12.180 -5.299 0.479 1.00 88.25 84 LEU A N 1
ATOM 593 C CA . LEU A 1 84 ? 10.736 -5.212 0.699 1.00 88.25 84 LEU A CA 1
ATOM 594 C C . LEU A 1 84 ? 10.195 -6.529 1.263 1.00 88.25 84 LEU A C 1
ATOM 596 O O . LEU A 1 84 ? 9.505 -6.537 2.278 1.00 88.25 84 LEU A O 1
ATOM 600 N N . ASN A 1 85 ? 10.584 -7.657 0.671 1.00 87.44 85 ASN A N 1
ATOM 601 C CA . ASN A 1 85 ? 10.147 -8.962 1.151 1.00 87.44 85 ASN A CA 1
ATOM 602 C C . ASN A 1 85 ? 10.690 -9.273 2.561 1.00 87.44 85 ASN A C 1
ATOM 604 O O . ASN A 1 85 ? 9.959 -9.768 3.415 1.00 87.44 85 ASN A O 1
ATOM 608 N N . SER A 1 86 ? 11.954 -8.931 2.846 1.00 89.31 86 SER A N 1
ATOM 609 C CA . SER A 1 86 ? 12.576 -9.161 4.160 1.00 89.31 86 SER A CA 1
ATOM 610 C C . SER A 1 86 ? 11.962 -8.313 5.274 1.00 89.31 86 SER A C 1
ATOM 612 O O . SER A 1 86 ? 11.992 -8.711 6.437 1.00 89.31 86 SER A O 1
ATOM 614 N N . THR A 1 87 ? 11.365 -7.173 4.927 1.00 86.56 87 THR A N 1
ATOM 615 C CA . THR A 1 87 ? 10.647 -6.299 5.864 1.00 86.56 87 THR A CA 1
ATOM 616 C C . THR A 1 87 ? 9.168 -6.647 6.019 1.00 86.56 87 THR A C 1
ATOM 618 O O . THR A 1 87 ? 8.462 -5.983 6.777 1.00 86.56 87 THR A O 1
ATOM 621 N N . GLY A 1 88 ? 8.692 -7.697 5.341 1.00 85.69 88 GLY A N 1
ATOM 622 C CA . GLY A 1 88 ? 7.301 -8.146 5.400 1.00 85.69 88 GLY A CA 1
ATOM 623 C C . GLY A 1 88 ? 6.348 -7.362 4.495 1.00 85.69 88 GLY A C 1
ATOM 624 O O . GLY A 1 88 ? 5.133 -7.468 4.662 1.00 85.69 88 GLY A O 1
ATOM 625 N N . ILE A 1 89 ? 6.867 -6.579 3.543 1.00 90.31 89 ILE A N 1
ATOM 626 C CA . ILE A 1 89 ? 6.054 -5.928 2.513 1.00 90.31 89 ILE A CA 1
ATOM 627 C C . ILE A 1 89 ? 5.713 -6.963 1.438 1.00 90.31 89 ILE A C 1
ATOM 629 O O . ILE A 1 89 ? 6.599 -7.523 0.789 1.00 90.31 89 ILE A O 1
ATOM 633 N N . ALA A 1 90 ? 4.419 -7.187 1.215 1.00 90.38 90 ALA A N 1
ATOM 634 C CA . ALA A 1 90 ? 3.939 -8.086 0.175 1.00 90.38 90 ALA A CA 1
ATOM 635 C C . ALA A 1 90 ? 4.112 -7.433 -1.202 1.00 90.38 90 ALA A C 1
ATOM 637 O O . ALA A 1 90 ? 3.395 -6.495 -1.549 1.00 90.38 90 ALA A O 1
ATOM 638 N N . LEU A 1 91 ? 5.074 -7.916 -1.990 1.00 88.94 91 LEU A N 1
ATOM 639 C CA . LEU A 1 91 ? 5.319 -7.422 -3.342 1.00 88.94 91 LEU A CA 1
ATOM 640 C C . LEU A 1 91 ? 4.460 -8.188 -4.356 1.00 88.94 91 LEU A C 1
ATOM 642 O O . LEU A 1 91 ? 4.702 -9.359 -4.641 1.00 88.94 91 LEU A O 1
ATOM 646 N N . ASN A 1 92 ? 3.468 -7.509 -4.922 1.00 89.94 92 ASN A N 1
ATOM 647 C CA . ASN A 1 92 ? 2.581 -8.039 -5.947 1.00 89.94 92 ASN A CA 1
ATOM 648 C C . ASN A 1 92 ? 3.120 -7.677 -7.331 1.00 89.94 92 ASN A C 1
ATOM 650 O O . ASN A 1 92 ? 3.109 -6.510 -7.731 1.00 89.94 92 ASN A O 1
ATOM 654 N N . HIS A 1 93 ? 3.578 -8.692 -8.065 1.00 85.88 93 HIS A N 1
ATOM 655 C CA . HIS A 1 93 ? 4.039 -8.520 -9.437 1.00 85.88 93 HIS A CA 1
ATOM 656 C C . HIS A 1 93 ? 2.870 -8.182 -10.364 1.00 85.88 93 HIS A C 1
ATOM 658 O O . HIS A 1 93 ? 1.933 -8.971 -10.507 1.00 85.88 93 HIS A O 1
ATOM 664 N N . VAL A 1 94 ? 2.961 -7.032 -11.031 1.00 84.25 94 VAL A N 1
ATOM 665 C CA . VAL A 1 94 ? 2.027 -6.625 -12.081 1.00 84.25 94 VAL A CA 1
ATOM 666 C C . VAL A 1 94 ? 2.820 -6.344 -13.361 1.00 84.25 94 VAL A C 1
ATOM 668 O O . VAL A 1 94 ? 3.666 -5.451 -13.353 1.00 84.25 94 VAL A O 1
ATOM 671 N N . PRO A 1 95 ? 2.592 -7.084 -14.462 1.00 76.12 95 PRO A N 1
ATOM 672 C CA . PRO A 1 95 ? 3.351 -6.889 -15.691 1.00 76.12 95 PRO A CA 1
ATOM 673 C C . PRO A 1 95 ? 3.065 -5.515 -16.311 1.00 76.12 95 PRO A C 1
ATOM 675 O O . PRO A 1 95 ? 1.908 -5.178 -16.561 1.00 76.12 95 PRO A O 1
ATOM 678 N N . ALA A 1 96 ? 4.109 -4.759 -16.667 1.00 67.00 96 ALA A N 1
ATOM 679 C CA . ALA A 1 96 ? 3.971 -3.412 -17.236 1.00 67.00 96 ALA A CA 1
ATOM 680 C C . ALA A 1 96 ? 3.434 -3.361 -18.686 1.00 67.00 96 ALA A C 1
ATOM 682 O O . ALA A 1 96 ? 3.383 -2.294 -19.297 1.00 67.00 96 ALA A O 1
ATOM 683 N N . GLY A 1 97 ? 3.066 -4.505 -19.273 1.00 63.56 97 GLY A N 1
ATOM 684 C CA . GLY A 1 97 ? 2.547 -4.594 -20.644 1.00 63.56 97 GLY A CA 1
ATOM 685 C C . GLY A 1 97 ? 1.132 -4.033 -20.817 1.00 63.56 97 GLY A C 1
ATOM 686 O O . GLY A 1 97 ? 0.685 -3.841 -21.945 1.00 63.56 97 GLY A O 1
ATOM 687 N N . VAL A 1 98 ? 0.429 -3.760 -19.715 1.00 68.38 98 VAL A N 1
ATOM 688 C CA . VAL A 1 98 ? -0.922 -3.200 -19.717 1.00 68.38 98 VAL A CA 1
ATOM 689 C C . VAL A 1 98 ? -0.909 -1.904 -18.920 1.00 68.38 98 VAL A C 1
ATOM 691 O O . VAL A 1 98 ? -0.609 -1.894 -17.728 1.00 68.38 98 VAL A O 1
ATOM 694 N N . LYS A 1 99 ? -1.250 -0.804 -19.593 1.00 68.94 99 LYS A N 1
ATOM 695 C CA . LYS A 1 99 ? -1.391 0.505 -18.960 1.00 68.94 99 LYS A CA 1
ATOM 696 C C . LYS A 1 99 ? -2.457 0.438 -17.852 1.00 68.94 99 LYS A C 1
ATOM 698 O O . LYS A 1 99 ? -3.517 -0.176 -18.039 1.00 68.94 99 LYS A O 1
ATOM 703 N N . ASP A 1 100 ? -2.151 1.030 -16.703 1.00 74.44 100 ASP A N 1
ATOM 704 C CA . ASP A 1 100 ? -3.024 1.100 -15.523 1.00 74.44 100 ASP A CA 1
ATOM 705 C C . ASP A 1 100 ? -3.354 -0.282 -14.910 1.00 74.44 100 ASP A C 1
ATOM 707 O O . ASP A 1 100 ? -4.376 -0.475 -14.243 1.00 74.44 100 ASP A O 1
ATOM 711 N N . ALA A 1 101 ? -2.541 -1.311 -15.188 1.00 82.56 101 ALA A N 1
ATOM 712 C CA . ALA A 1 101 ? -2.749 -2.647 -14.625 1.00 82.56 101 ALA A CA 1
ATOM 713 C C . ALA A 1 101 ? -2.487 -2.685 -13.119 1.00 82.56 101 ALA A C 1
ATOM 715 O O . ALA A 1 101 ? -3.226 -3.345 -12.385 1.00 82.56 101 ALA A O 1
ATOM 716 N N . SER A 1 102 ? -1.452 -1.972 -12.669 1.00 83.00 102 SER A N 1
ATOM 717 C CA . SER A 1 102 ? -1.120 -1.773 -11.258 1.00 83.00 102 SER A CA 1
ATOM 718 C C . SER A 1 102 ? -2.289 -1.103 -10.540 1.00 83.00 102 SER A C 1
ATOM 720 O O . SER A 1 102 ? -2.769 -1.635 -9.538 1.00 83.00 102 SER A O 1
ATOM 722 N N . ASP A 1 103 ? -2.844 -0.041 -11.123 1.00 84.88 103 ASP A N 1
ATOM 723 C CA . ASP A 1 103 ? -3.966 0.701 -10.543 1.00 84.88 103 ASP A CA 1
ATOM 724 C C . ASP A 1 103 ? -5.225 -0.149 -10.409 1.00 84.88 103 ASP A C 1
ATOM 726 O O . ASP A 1 103 ? -5.827 -0.235 -9.335 1.00 84.88 103 ASP A O 1
ATOM 730 N N . LYS A 1 104 ? -5.595 -0.864 -11.476 1.00 87.06 104 LYS A N 1
ATOM 731 C CA . LYS A 1 104 ? -6.737 -1.790 -11.453 1.00 87.06 104 LYS A CA 1
ATOM 732 C C . LYS A 1 104 ? -6.545 -2.887 -10.413 1.00 87.06 104 LYS A C 1
ATOM 734 O O . LYS A 1 104 ? -7.500 -3.224 -9.715 1.00 87.06 104 LYS A O 1
ATOM 739 N N . LYS A 1 105 ? -5.333 -3.436 -10.282 1.00 88.81 105 LYS A N 1
ATOM 740 C CA . LYS A 1 105 ? -5.048 -4.480 -9.291 1.00 88.81 105 LYS A CA 1
ATOM 741 C C . LYS A 1 105 ? -5.171 -3.948 -7.867 1.00 88.81 105 LYS A C 1
ATOM 743 O O . LYS A 1 105 ? -5.821 -4.598 -7.052 1.00 88.81 105 LYS A O 1
ATOM 748 N N . ILE A 1 106 ? -4.617 -2.766 -7.591 1.00 90.31 106 ILE A N 1
ATOM 749 C CA . ILE A 1 106 ? -4.757 -2.093 -6.294 1.00 90.31 106 ILE A CA 1
ATOM 750 C C . ILE A 1 106 ? -6.237 -1.868 -5.977 1.00 90.31 106 ILE A C 1
ATOM 752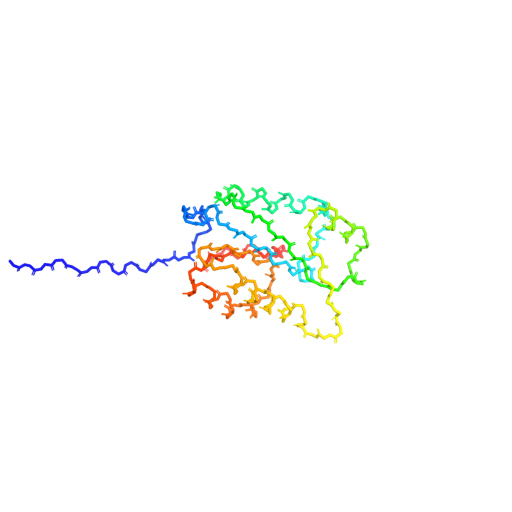 O O . ILE A 1 106 ? -6.681 -2.212 -4.888 1.00 90.31 106 ILE A O 1
ATOM 756 N N . LEU A 1 107 ? -7.013 -1.326 -6.922 1.00 89.06 107 LEU A N 1
ATOM 757 C CA . LEU A 1 107 ? -8.444 -1.069 -6.739 1.00 89.06 107 LEU A CA 1
ATOM 758 C C . LEU A 1 107 ? -9.221 -2.341 -6.397 1.00 89.06 107 LEU A C 1
ATOM 760 O O . LEU A 1 107 ? -10.016 -2.351 -5.457 1.00 89.06 107 LEU A O 1
ATOM 764 N N . VAL A 1 108 ? -8.989 -3.410 -7.158 1.00 90.50 108 VAL A N 1
ATOM 765 C CA . VAL A 1 108 ? -9.646 -4.701 -6.948 1.00 90.50 108 VAL A CA 1
ATOM 766 C C . VAL A 1 108 ? -9.287 -5.261 -5.575 1.00 90.50 108 VAL A C 1
ATOM 768 O O . VAL A 1 108 ? -10.188 -5.575 -4.799 1.00 90.50 108 VAL A O 1
ATOM 771 N N . ASP A 1 109 ? -8.001 -5.326 -5.234 1.00 91.12 109 ASP A N 1
ATOM 772 C CA . ASP A 1 109 ? -7.562 -5.882 -3.952 1.00 91.12 109 ASP A CA 1
ATOM 773 C C . ASP A 1 109 ? -8.042 -5.048 -2.765 1.00 91.12 109 ASP A C 1
ATOM 775 O O . ASP A 1 109 ? -8.457 -5.600 -1.748 1.00 91.12 109 ASP A O 1
ATOM 779 N N . MET A 1 110 ? -8.043 -3.722 -2.906 1.00 90.19 110 MET A N 1
ATOM 780 C CA . MET A 1 110 ? -8.553 -2.797 -1.901 1.00 90.19 110 MET A CA 1
ATOM 781 C C . MET A 1 110 ? -10.036 -3.047 -1.616 1.00 90.19 110 MET A C 1
ATOM 783 O O . MET A 1 110 ? -10.442 -3.092 -0.454 1.00 90.19 110 MET A O 1
ATOM 787 N N . LEU A 1 111 ? -10.845 -3.239 -2.661 1.00 88.81 111 LEU A N 1
ATOM 788 C CA . LEU A 1 111 ? -12.268 -3.541 -2.521 1.00 88.81 111 LEU A CA 1
ATOM 789 C C . LEU A 1 111 ? -12.507 -4.937 -1.943 1.00 88.81 111 LEU A C 1
ATOM 791 O O . LEU A 1 111 ? -13.376 -5.079 -1.088 1.00 88.81 111 LEU A O 1
ATOM 795 N N . PHE A 1 112 ? -11.738 -5.946 -2.359 1.00 91.00 112 PHE A N 1
ATOM 796 C CA . PHE A 1 112 ? -11.817 -7.289 -1.776 1.00 91.00 112 PHE A CA 1
ATOM 797 C C . PHE A 1 112 ? -11.462 -7.275 -0.290 1.00 91.00 112 PHE A C 1
ATOM 799 O O . PHE A 1 112 ? -12.210 -7.795 0.533 1.00 91.00 112 PHE A O 1
ATOM 806 N N . TRP A 1 113 ? -10.385 -6.589 0.083 1.00 90.75 113 TRP A N 1
ATOM 807 C CA . TRP A 1 113 ? -10.000 -6.441 1.481 1.00 90.75 113 TRP A CA 1
ATOM 808 C C . TRP A 1 113 ? -11.092 -5.750 2.308 1.00 90.75 113 TRP A C 1
ATOM 810 O O . TRP A 1 113 ? -11.325 -6.138 3.452 1.00 90.75 113 TRP A O 1
ATOM 820 N N . ALA A 1 114 ? -11.806 -4.781 1.728 1.00 89.19 114 ALA A N 1
ATOM 821 C CA . ALA A 1 114 ? -12.938 -4.109 2.368 1.00 89.19 114 ALA A CA 1
ATOM 822 C C . ALA A 1 114 ? -14.132 -5.031 2.658 1.00 89.19 114 ALA A C 1
ATOM 824 O O . ALA A 1 114 ? -14.970 -4.681 3.491 1.00 89.19 114 ALA A O 1
ATOM 825 N N . VAL A 1 115 ? -14.251 -6.158 1.947 1.00 87.94 115 VAL A N 1
ATOM 826 C CA . VAL A 1 115 ? -15.281 -7.179 2.194 1.00 87.94 115 VAL A CA 1
ATOM 827 C C . VAL A 1 115 ? -14.911 -8.012 3.419 1.00 87.94 115 VAL A C 1
ATOM 829 O O . VAL A 1 115 ? -15.764 -8.243 4.272 1.00 87.94 115 VAL A O 1
ATOM 832 N N . ASP A 1 116 ? -13.639 -8.392 3.543 1.00 88.19 116 ASP A N 1
ATOM 833 C CA . ASP A 1 116 ? -13.150 -9.218 4.655 1.00 88.19 116 ASP A CA 1
ATOM 834 C C . ASP A 1 116 ? -12.898 -8.417 5.945 1.00 88.19 116 ASP A C 1
ATOM 836 O O . ASP A 1 116 ? -12.843 -8.982 7.037 1.00 88.19 116 ASP A O 1
ATOM 840 N N . ASN A 1 117 ? -12.717 -7.098 5.838 1.00 87.75 117 ASN A N 1
ATOM 841 C CA . ASN A 1 117 ? -12.353 -6.221 6.951 1.00 87.75 117 ASN A CA 1
ATOM 842 C C . ASN A 1 117 ? -13.386 -5.084 7.072 1.00 87.75 117 ASN A C 1
ATOM 844 O O . ASN A 1 117 ? -13.163 -4.009 6.507 1.00 87.75 117 ASN A O 1
ATOM 848 N N . PRO A 1 118 ? -14.513 -5.298 7.783 1.00 85.19 118 PRO A N 1
ATOM 849 C CA . PRO A 1 118 ? -15.550 -4.284 7.960 1.00 85.19 118 PRO A CA 1
ATOM 850 C C . PRO A 1 118 ? -15.056 -3.089 8.789 1.00 85.19 118 PRO A C 1
ATOM 852 O O . PRO A 1 118 ? -14.110 -3.195 9.569 1.00 85.19 118 PRO A O 1
ATOM 855 N N . ALA A 1 119 ? -15.718 -1.938 8.646 1.00 83.62 119 ALA A N 1
ATOM 856 C CA . ALA A 1 119 ? -15.396 -0.737 9.417 1.00 83.62 119 ALA A CA 1
ATOM 857 C C . ALA A 1 119 ? -15.592 -0.950 10.940 1.00 83.62 119 ALA A C 1
ATOM 859 O O . ALA A 1 119 ? -16.541 -1.635 11.334 1.00 83.62 119 ALA A O 1
ATOM 860 N N . PRO A 1 120 ? -14.771 -0.318 11.807 1.00 85.50 120 PRO A N 1
ATOM 861 C CA . PRO A 1 120 ? -13.735 0.674 11.497 1.00 85.50 120 PRO A CA 1
ATOM 862 C C . PRO A 1 120 ? -12.424 0.042 10.999 1.00 85.50 120 PRO A C 1
ATOM 864 O O . PRO A 1 120 ? -11.886 -0.870 11.618 1.00 85.50 120 PRO A O 1
ATOM 867 N N . ALA A 1 121 ? -11.883 0.573 9.898 1.00 91.12 121 ALA A N 1
ATOM 868 C CA . ALA A 1 121 ? -10.575 0.195 9.365 1.00 91.12 121 ALA A CA 1
ATOM 869 C C . ALA A 1 121 ? -9.900 1.380 8.658 1.00 91.12 121 ALA A C 1
ATOM 871 O O . ALA A 1 121 ? -10.578 2.311 8.205 1.00 91.12 121 ALA A O 1
ATOM 872 N N . ASN A 1 122 ? -8.571 1.336 8.574 1.00 91.50 122 ASN A N 1
ATOM 873 C CA . ASN A 1 122 ? -7.744 2.382 7.984 1.00 91.50 122 ASN A CA 1
ATOM 874 C C . ASN A 1 122 ? -7.150 1.926 6.653 1.00 91.50 122 ASN A C 1
ATOM 876 O O . ASN A 1 122 ? -6.592 0.833 6.547 1.00 91.50 122 ASN A O 1
ATOM 880 N N . TYR A 1 123 ? -7.193 2.809 5.666 1.00 92.19 123 TYR A N 1
ATOM 881 C CA . TYR A 1 123 ? -6.516 2.640 4.389 1.00 92.19 123 TYR A CA 1
ATOM 882 C C . TYR A 1 123 ? -5.440 3.7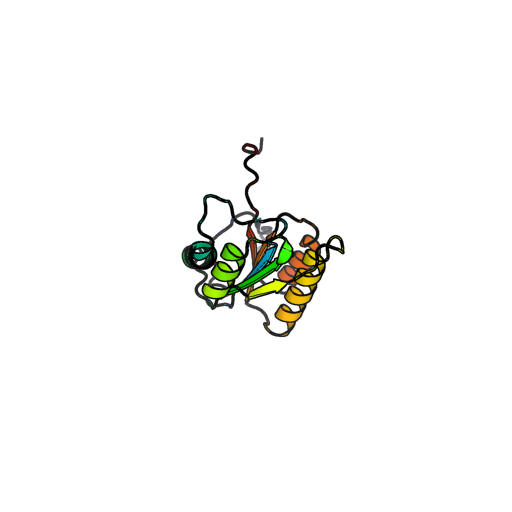01 4.279 1.00 92.19 123 TYR A C 1
ATOM 884 O O . TYR A 1 123 ? -5.711 4.871 4.526 1.00 92.19 123 TYR A O 1
ATOM 892 N N . LEU A 1 124 ? -4.244 3.308 3.869 1.00 91.81 124 LEU A N 1
ATOM 893 C CA . LEU A 1 124 ? -3.192 4.224 3.457 1.00 91.81 124 LEU A CA 1
ATOM 894 C C . LEU A 1 124 ? -2.845 3.917 2.006 1.00 91.81 124 LEU A C 1
ATOM 896 O O . LEU A 1 124 ? -2.256 2.880 1.723 1.00 91.81 124 LEU A O 1
ATOM 900 N N . LEU A 1 125 ? -3.213 4.800 1.085 1.00 91.06 125 LEU A N 1
ATOM 901 C CA . LEU A 1 125 ? -2.814 4.675 -0.313 1.00 91.06 125 LEU A CA 1
ATOM 902 C C . LEU A 1 125 ? -1.578 5.541 -0.560 1.00 91.06 125 LEU A C 1
ATOM 904 O O . LEU A 1 125 ? -1.599 6.749 -0.323 1.00 91.06 125 LEU A O 1
ATOM 908 N N . ILE A 1 126 ? -0.515 4.914 -1.052 1.00 88.75 126 ILE A N 1
ATOM 909 C CA . ILE A 1 126 ? 0.707 5.570 -1.506 1.00 88.7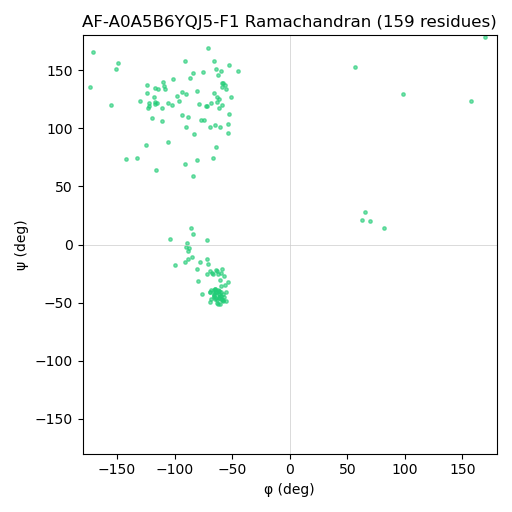5 126 ILE A CA 1
ATOM 910 C C . ILE A 1 126 ? 0.711 5.520 -3.034 1.00 88.75 126 ILE A C 1
ATOM 912 O O . ILE A 1 126 ? 1.204 4.558 -3.617 1.00 88.75 126 ILE A O 1
ATOM 916 N N . SER A 1 127 ? 0.112 6.522 -3.677 1.00 84.62 127 SER A N 1
ATOM 917 C CA . SER A 1 127 ? 0.094 6.660 -5.139 1.00 84.62 127 SER A CA 1
ATOM 918 C C . SER A 1 127 ? 0.008 8.133 -5.547 1.00 84.62 127 SER A C 1
ATOM 920 O O . SER A 1 127 ? -0.526 8.972 -4.818 1.00 84.62 127 SER A O 1
ATOM 922 N N . GLY A 1 128 ? 0.554 8.453 -6.720 1.00 74.81 128 GLY A N 1
ATOM 923 C CA . GLY A 1 128 ? 0.423 9.765 -7.355 1.00 74.81 128 GLY A CA 1
ATOM 924 C C . GLY A 1 128 ? -0.815 9.901 -8.245 1.00 74.81 128 GLY A C 1
ATOM 925 O O . GLY A 1 128 ? -1.069 11.001 -8.739 1.00 74.81 128 GLY A O 1
ATOM 926 N N . ASP A 1 129 ? -1.568 8.818 -8.457 1.00 78.75 129 ASP A N 1
ATOM 927 C CA . ASP A 1 129 ? -2.684 8.801 -9.398 1.00 78.75 129 ASP A CA 1
ATOM 928 C C . ASP A 1 129 ? -4.003 9.287 -8.772 1.00 78.75 129 ASP A C 1
ATOM 930 O O . ASP A 1 129 ? -4.317 9.036 -7.604 1.00 78.75 129 ASP A O 1
ATOM 934 N N . ARG A 1 130 ? -4.796 10.003 -9.571 1.00 77.56 130 ARG A N 1
ATOM 935 C CA . ARG A 1 130 ? -6.139 10.471 -9.213 1.00 77.56 130 ARG A CA 1
ATOM 936 C C . ARG A 1 130 ? -7.218 9.451 -9.548 1.00 77.56 130 ARG A C 1
ATOM 938 O O . ARG A 1 130 ? -8.333 9.607 -9.046 1.00 77.56 130 ARG A O 1
ATOM 945 N N . ASP A 1 131 ? -6.915 8.411 -10.313 1.00 82.06 131 ASP A N 1
ATOM 946 C CA . ASP A 1 131 ? -7.890 7.400 -10.726 1.00 82.06 131 ASP A CA 1
ATOM 947 C C . ASP A 1 131 ? -8.469 6.617 -9.534 1.00 82.06 131 ASP A C 1
ATOM 949 O O . ASP A 1 131 ? -9.616 6.161 -9.559 1.00 82.06 131 ASP A O 1
ATOM 953 N N . PHE A 1 132 ? -7.753 6.586 -8.406 1.00 83.88 132 PHE A N 1
ATOM 954 C CA . PHE A 1 132 ? -8.238 6.007 -7.152 1.00 83.88 132 PHE A CA 1
ATOM 955 C C . PHE A 1 132 ? -9.348 6.814 -6.463 1.00 83.88 132 PHE A C 1
ATOM 957 O O . PHE A 1 132 ? -10.051 6.279 -5.603 1.00 83.88 132 PHE A O 1
ATOM 964 N N . SER A 1 133 ? -9.549 8.086 -6.825 1.00 86.19 133 SER A N 1
ATOM 965 C CA . SER A 1 133 ? -10.423 9.012 -6.085 1.00 86.19 133 SER A CA 1
ATOM 966 C C . SER A 1 133 ? -11.848 8.487 -5.910 1.00 86.19 133 SER A C 1
ATOM 968 O O . SER A 1 133 ? -12.420 8.608 -4.825 1.00 86.19 133 SER A O 1
ATOM 970 N N . ASN A 1 134 ? -12.418 7.868 -6.950 1.00 86.94 134 ASN A N 1
ATOM 971 C CA . ASN A 1 134 ? -13.776 7.333 -6.885 1.00 86.94 134 ASN A CA 1
ATOM 972 C C . ASN A 1 134 ? -13.880 6.192 -5.858 1.00 86.94 134 ASN A C 1
ATOM 974 O O . ASN A 1 134 ? -14.775 6.192 -5.016 1.00 86.94 134 ASN A O 1
ATOM 978 N N . ALA A 1 135 ? -12.934 5.251 -5.865 1.00 87.38 135 ALA A N 1
ATOM 979 C CA . ALA A 1 135 ? -12.935 4.134 -4.922 1.00 87.38 135 ALA A CA 1
ATOM 980 C C . ALA A 1 135 ? -12.714 4.597 -3.476 1.00 87.38 135 ALA A C 1
ATOM 982 O O . ALA A 1 135 ? -13.429 4.166 -2.571 1.00 87.38 135 ALA A O 1
ATOM 983 N N . LEU A 1 136 ? -11.789 5.534 -3.262 1.00 89.25 136 LEU A N 1
ATOM 984 C CA . LEU A 1 136 ? -11.543 6.118 -1.943 1.00 89.25 136 LEU A CA 1
ATOM 985 C C . LEU A 1 136 ? -12.776 6.844 -1.402 1.00 89.25 136 LEU A C 1
ATOM 987 O O . LEU A 1 136 ? -13.103 6.718 -0.221 1.00 89.25 136 LEU A O 1
ATOM 991 N N . HIS A 1 137 ? -13.495 7.565 -2.265 1.00 88.19 137 HIS A N 1
ATOM 992 C CA . HIS A 1 137 ? -14.747 8.209 -1.891 1.00 88.19 137 HIS A CA 1
ATOM 993 C C . HIS A 1 137 ? -15.796 7.181 -1.439 1.00 88.19 137 HIS A C 1
ATOM 995 O O . HIS A 1 137 ? -16.403 7.348 -0.381 1.00 88.19 137 HIS A O 1
ATOM 1001 N N . GLN A 1 138 ? -15.953 6.077 -2.177 1.00 88.94 138 GLN A N 1
ATOM 1002 C CA . GLN A 1 138 ? -16.877 4.997 -1.812 1.00 88.94 138 GLN A CA 1
ATOM 1003 C C . GLN A 1 138 ? -16.516 4.347 -0.469 1.00 88.94 138 GLN A C 1
ATOM 1005 O O . GLN A 1 138 ? -17.395 4.103 0.359 1.00 88.94 138 GLN A O 1
ATOM 1010 N N . LEU A 1 139 ? -15.230 4.097 -0.213 1.00 89.00 139 LEU A N 1
ATOM 1011 C CA . LEU A 1 139 ? -14.773 3.552 1.068 1.00 89.00 139 LEU A CA 1
ATOM 1012 C C . LEU A 1 139 ? -15.038 4.525 2.219 1.00 89.00 139 LEU A C 1
ATOM 1014 O O . LEU A 1 139 ? -15.528 4.132 3.278 1.00 89.00 139 LEU A O 1
ATOM 1018 N N . ARG A 1 140 ? -14.803 5.817 1.999 1.00 87.56 140 ARG A N 1
ATOM 1019 C CA . ARG A 1 140 ? -15.087 6.840 3.002 1.00 87.56 140 ARG A CA 1
ATOM 1020 C C . ARG A 1 140 ? -16.578 6.919 3.345 1.00 87.56 140 ARG A C 1
ATOM 1022 O O . ARG A 1 140 ? -16.927 7.019 4.519 1.00 87.56 140 ARG A O 1
ATOM 1029 N N . MET A 1 141 ? -17.463 6.787 2.354 1.00 88.06 141 MET A N 1
ATOM 1030 C CA . MET A 1 141 ? -18.915 6.697 2.582 1.00 88.06 141 MET A CA 1
ATOM 1031 C C . MET A 1 141 ? -19.312 5.463 3.409 1.00 88.06 141 MET A C 1
ATOM 1033 O O . MET A 1 141 ? -20.309 5.493 4.128 1.00 88.06 141 MET A O 1
ATOM 1037 N N . ARG A 1 142 ? -18.501 4.399 3.378 1.00 86.06 142 ARG A N 1
ATOM 1038 C CA . ARG A 1 142 ? -18.656 3.190 4.205 1.00 86.06 142 ARG A CA 1
ATOM 1039 C C . ARG A 1 142 ? -18.019 3.298 5.598 1.00 86.06 142 ARG A C 1
ATOM 1041 O O . ARG A 1 142 ? -17.903 2.284 6.278 1.00 86.06 142 ARG A O 1
ATOM 1048 N N . LYS A 1 143 ? -17.658 4.508 6.049 1.00 87.56 143 LYS A N 1
ATOM 1049 C CA . LYS A 1 143 ? -17.029 4.781 7.358 1.00 87.56 143 LYS A CA 1
ATOM 1050 C C . LYS A 1 143 ? -15.627 4.177 7.520 1.00 87.56 143 LYS A C 1
ATOM 1052 O O . LYS A 1 143 ? -15.207 3.870 8.633 1.00 87.56 143 LYS A O 1
ATOM 1057 N N . TYR A 1 144 ? -14.899 4.005 6.421 1.00 89.94 144 TYR A N 1
ATOM 1058 C CA . TYR A 1 144 ? -13.464 3.753 6.485 1.00 89.94 144 TYR A CA 1
ATOM 1059 C C . TYR A 1 144 ? -12.693 5.066 6.597 1.00 89.94 144 TYR A C 1
ATOM 1061 O O . TYR A 1 144 ? -13.090 6.085 6.025 1.00 89.94 144 TYR A O 1
ATOM 1069 N N . ASN A 1 145 ? -11.566 5.026 7.301 1.00 89.88 145 ASN A N 1
ATOM 1070 C CA . ASN A 1 145 ? -10.638 6.143 7.352 1.00 89.88 145 ASN A CA 1
ATOM 1071 C C . ASN A 1 145 ? -9.612 6.017 6.223 1.00 89.88 145 ASN A C 1
ATOM 1073 O O . ASN A 1 145 ? -9.004 4.960 6.050 1.00 89.88 145 ASN A O 1
ATOM 1077 N N . ILE A 1 146 ? -9.432 7.088 5.453 1.00 89.88 146 ILE A N 1
ATOM 1078 C CA . ILE A 1 146 ? -8.583 7.099 4.261 1.00 89.88 146 ILE A CA 1
ATOM 1079 C C . ILE A 1 146 ? -7.430 8.078 4.467 1.00 89.88 146 ILE A C 1
ATOM 1081 O O . ILE A 1 146 ? -7.643 9.277 4.642 1.00 89.88 146 ILE A O 1
ATOM 1085 N N . LEU A 1 147 ? -6.213 7.557 4.382 1.00 89.62 147 LEU A N 1
ATOM 1086 C CA . LEU A 1 147 ? -4.952 8.278 4.398 1.00 89.62 147 LEU A CA 1
ATOM 1087 C C . LEU A 1 147 ? -4.330 8.200 3.004 1.00 89.62 147 LEU A C 1
ATOM 1089 O O . LEU A 1 147 ? -4.363 7.160 2.345 1.00 89.62 147 LEU A O 1
ATOM 1093 N N . LEU A 1 148 ? -3.743 9.305 2.560 1.00 87.38 148 LEU A N 1
ATOM 1094 C CA . LEU A 1 148 ? -3.061 9.393 1.276 1.00 87.38 148 LEU A CA 1
ATOM 1095 C C . LEU A 1 148 ? -1.630 9.856 1.510 1.00 87.38 148 LEU A C 1
ATOM 1097 O O . LEU A 1 148 ? -1.410 10.861 2.185 1.00 87.38 148 LEU A O 1
ATOM 1101 N N . ALA A 1 149 ? -0.670 9.144 0.933 1.00 83.56 149 ALA A N 1
ATOM 1102 C CA . ALA A 1 149 ? 0.701 9.607 0.816 1.00 83.56 149 ALA A CA 1
ATOM 1103 C C . ALA A 1 149 ? 1.046 9.746 -0.663 1.00 83.56 149 ALA A C 1
ATOM 1105 O O . ALA A 1 149 ? 0.762 8.868 -1.473 1.00 83.56 149 ALA A O 1
ATOM 1106 N N . GLN A 1 150 ? 1.674 10.857 -1.014 1.00 74.12 150 GLN A N 1
ATOM 1107 C CA . GLN A 1 150 ? 2.149 11.096 -2.368 1.00 74.12 150 GLN A CA 1
ATOM 1108 C C . GLN A 1 150 ? 3.645 11.383 -2.296 1.00 74.12 150 GLN A C 1
ATOM 1110 O O . GLN A 1 150 ? 4.071 12.119 -1.398 1.00 74.12 150 GLN A O 1
ATOM 1115 N N . PRO A 1 151 ? 4.464 10.831 -3.205 1.00 63.12 151 PRO A N 1
ATOM 1116 C CA . PRO A 1 151 ? 5.847 11.245 -3.318 1.00 63.12 151 PRO A CA 1
ATOM 1117 C C . PRO A 1 151 ? 5.828 12.727 -3.685 1.00 63.12 151 PRO A C 1
ATOM 1119 O O . PRO A 1 151 ? 5.303 13.113 -4.730 1.00 63.12 151 PRO A O 1
ATOM 1122 N N . GLN A 1 152 ? 6.369 13.576 -2.809 1.00 51.22 152 GLN A N 1
ATOM 1123 C CA . GLN A 1 152 ? 6.616 14.966 -3.159 1.00 51.22 152 GLN A CA 1
ATOM 1124 C C . GLN A 1 152 ? 7.583 14.956 -4.339 1.00 51.22 152 GLN A C 1
ATOM 1126 O O . GLN A 1 152 ? 8.790 14.778 -4.174 1.00 51.22 152 GLN A O 1
ATOM 1131 N N . LYS A 1 153 ? 7.058 15.148 -5.551 1.00 44.25 153 LYS A N 1
ATOM 1132 C CA . LYS A 1 153 ? 7.865 15.665 -6.646 1.00 44.25 153 LYS A CA 1
ATOM 1133 C C . LYS A 1 153 ? 8.482 16.943 -6.091 1.00 44.25 153 LYS A C 1
ATOM 1135 O O . LYS A 1 153 ? 7.760 17.885 -5.773 1.00 44.25 153 LYS A O 1
ATOM 1140 N N . ALA A 1 154 ? 9.797 16.947 -5.895 1.00 39.97 154 ALA A N 1
ATOM 1141 C CA . ALA A 1 154 ? 10.536 18.158 -5.597 1.00 39.97 154 ALA A CA 1
ATOM 1142 C C . ALA A 1 154 ? 10.414 19.083 -6.815 1.00 39.97 154 ALA A C 1
ATOM 1144 O O . ALA A 1 154 ? 11.251 19.091 -7.710 1.00 39.97 154 ALA A O 1
ATOM 1145 N N . SER A 1 155 ? 9.318 19.825 -6.877 1.00 35.75 155 SER A N 1
ATOM 1146 C CA . SER A 1 155 ? 9.129 20.946 -7.779 1.00 35.75 155 SER A CA 1
ATOM 1147 C C . SER A 1 155 ? 8.348 22.011 -7.027 1.00 35.75 155 SER A C 1
ATOM 1149 O O . SER A 1 155 ? 7.169 22.189 -7.294 1.00 35.75 155 SER A O 1
ATOM 1151 N N . ALA A 1 156 ? 9.046 22.673 -6.097 1.00 34.69 156 ALA A N 1
ATOM 1152 C CA . ALA A 1 156 ? 8.691 23.945 -5.463 1.00 34.69 156 ALA A CA 1
ATOM 1153 C C . ALA A 1 156 ? 7.312 24.014 -4.748 1.00 34.69 156 ALA A C 1
ATOM 1155 O O . ALA A 1 156 ? 6.373 23.286 -5.054 1.00 34.69 156 ALA A O 1
ATOM 1156 N N . PRO A 1 157 ? 7.165 24.871 -3.727 1.00 41.22 157 PRO A N 1
ATOM 1157 C CA . PRO A 1 157 ? 5.924 24.949 -2.976 1.00 41.22 157 PRO A CA 1
ATOM 1158 C C . PRO A 1 157 ? 4.842 25.600 -3.842 1.00 41.22 157 PRO A C 1
ATOM 1160 O O . PRO A 1 157 ? 4.948 26.774 -4.182 1.00 41.22 157 PRO A O 1
ATOM 1163 N N . LEU A 1 158 ? 3.749 24.889 -4.118 1.00 42.75 158 LEU A N 1
ATOM 1164 C CA . LEU A 1 158 ? 2.456 25.557 -4.260 1.00 42.75 158 LEU A CA 1
ATOM 1165 C C . LEU A 1 158 ? 1.925 25.793 -2.845 1.00 42.75 158 LEU A C 1
ATOM 1167 O O . LEU A 1 158 ? 1.036 25.103 -2.352 1.00 42.75 158 LEU A O 1
ATOM 1171 N N . GLN A 1 159 ? 2.550 26.759 -2.167 1.00 41.41 159 GLN A N 1
ATOM 1172 C CA . GLN A 1 159 ? 1.816 27.553 -1.197 1.00 41.41 159 GLN A CA 1
ATOM 1173 C C . GLN A 1 159 ? 0.721 28.269 -1.982 1.00 41.41 159 GLN A C 1
ATOM 1175 O O . GLN A 1 159 ? 0.986 28.917 -2.993 1.00 41.41 159 GLN A O 1
ATOM 1180 N N . ALA A 1 160 ? -0.508 28.069 -1.530 1.00 37.81 160 ALA A N 1
ATOM 1181 C CA . ALA A 1 160 ? -1.650 28.838 -1.964 1.00 37.81 160 ALA A CA 1
ATOM 1182 C C . ALA A 1 160 ? -1.393 30.338 -1.754 1.00 37.81 160 ALA A C 1
ATOM 1184 O O . ALA A 1 160 ? -0.962 30.744 -0.672 1.00 37.81 160 ALA A O 1
ATOM 1185 N N . ALA A 1 161 ? -1.713 31.130 -2.771 1.00 33.75 161 ALA A N 1
ATOM 1186 C CA . ALA A 1 161 ? -2.265 32.472 -2.642 1.00 33.75 161 ALA A CA 1
ATOM 1187 C C . ALA A 1 161 ? -3.191 32.702 -3.839 1.00 33.75 161 ALA A C 1
ATOM 1189 O O . ALA A 1 161 ? -2.725 32.472 -4.979 1.00 33.75 161 ALA A O 1
#

Nearest PDB structures (foldseek):
  6fdl-assembly1_A  TM=9.366E-01  e=5.409E-09  Homo sapiens
  6fdl-assembly2_B  TM=9.060E-01  e=3.714E-09  Homo sapiens
  5yaa-assembly4_D  TM=9.074E-01  e=4.772E-09  Mus musculus
  3mkn-assembly1_D  TM=3.074E-01  e=8.392E-01  Escherichia coli K-12

Radius of gyration: 17.97 Å; Cα contacts (8 Å, |Δi|>4): 209; chains: 1; bounding box: 61×42×44 Å